Protein AF-A0A7S2PQB3-F1 (afdb_monomer_lite)

Radius of gyration: 13.01 Å; chains: 1; bounding box: 32×28×37 Å

InterPro domains:
  IPR027417 P-loop containing nucleoside triphosphate hydrolase [G3DSA:3.40.50.300] (1-107)

pLDDT: mean 89.33, std 7.59, range [64.75, 96.69]

Sequence (107 aa):
VTQSNVAALNIQEKMDVFRIQSVRVGMQLRPEELLSQRYFKESLEPQEIRTLERLALEDDESARSMLPPLLTKAAKRCPVVVMTCISSGNMALLGGQLNFSRVLLDE

Foldseek 3Di:
DEADPVVLVVVQVVCVVVPAFEAEFDLPDQLVNCVVRPLLVVLDDPVVNVVSVVCNVPVDPVCSLVQQVSQLSSHVRHLYYGYHPVRVPDCSNNVVPDDHPDDDYDD

Secondary structure (DSSP, 8-state):
-BSSHHHHHHHHHHHHHTT--EEE--TT--HHHHTT-HHHHHHS-HHHHHHHHHHHHH--GGGGGGHHHHHHHHHHH-SEEE-BHHHHT-TTTTTT----S----B-

Structure (mmCIF, N/CA/C/O backbone):
data_AF-A0A7S2PQB3-F1
#
_entry.id   AF-A0A7S2PQB3-F1
#
loop_
_atom_site.group_PDB
_atom_site.id
_atom_site.type_symbol
_atom_site.label_atom_id
_atom_site.label_alt_id
_atom_site.label_comp_id
_atom_site.label_asym_id
_atom_site.label_entity_id
_atom_site.label_seq_id
_atom_site.pdbx_PDB_ins_code
_atom_site.Cartn_x
_atom_site.Cartn_y
_atom_site.Cartn_z
_atom_site.occupancy
_atom_site.B_iso_or_equiv
_atom_site.auth_seq_id
_atom_site.auth_comp_id
_atom_site.auth_asym_id
_atom_site.auth_atom_id
_atom_site.pdbx_PDB_model_num
ATOM 1 N N . VAL A 1 1 ? -2.187 -1.873 -10.930 1.00 91.81 1 VAL A N 1
ATOM 2 C CA . VAL A 1 1 ? -0.754 -2.169 -11.121 1.00 91.81 1 VAL A CA 1
ATOM 3 C C . VAL A 1 1 ? -0.234 -1.325 -12.274 1.00 91.81 1 VAL A C 1
ATOM 5 O O . VAL A 1 1 ? -1.025 -1.053 -13.170 1.00 91.81 1 VAL A O 1
ATOM 8 N N . THR A 1 2 ? 1.022 -0.876 -12.216 1.00 94.06 2 THR A N 1
ATOM 9 C CA . THR A 1 2 ? 1.633 0.031 -13.217 1.00 94.06 2 THR A CA 1
ATOM 10 C C . THR A 1 2 ? 3.067 -0.370 -13.579 1.00 94.06 2 THR A C 1
ATOM 12 O O . THR A 1 2 ? 3.712 -1.078 -12.807 1.00 94.06 2 THR A O 1
ATOM 15 N N . GLN A 1 3 ? 3.645 0.098 -14.684 1.00 92.38 3 GLN A N 1
ATOM 16 C CA . GLN A 1 3 ? 5.044 -0.214 -15.026 1.00 92.38 3 GLN A CA 1
ATOM 17 C C . GLN A 1 3 ? 6.063 0.449 -14.095 1.00 92.38 3 GLN A C 1
ATOM 19 O O . GLN A 1 3 ? 7.089 -0.156 -13.787 1.00 92.38 3 GLN A O 1
ATOM 24 N N . SER A 1 4 ? 5.800 1.672 -13.621 1.00 92.31 4 SER A N 1
ATOM 25 C CA . SER A 1 4 ? 6.784 2.462 -12.866 1.00 92.31 4 SER A CA 1
ATOM 26 C C . SER A 1 4 ? 6.328 2.840 -11.456 1.00 92.31 4 SER A C 1
ATOM 28 O O . SER A 1 4 ? 5.136 3.013 -11.183 1.00 92.31 4 SER A O 1
ATOM 30 N N . ASN A 1 5 ? 7.302 3.029 -10.558 1.00 90.44 5 ASN A N 1
ATOM 31 C CA . ASN A 1 5 ? 7.060 3.538 -9.203 1.00 90.44 5 ASN A CA 1
ATOM 32 C C . ASN A 1 5 ? 6.481 4.962 -9.213 1.00 90.44 5 ASN A C 1
ATOM 34 O O . ASN A 1 5 ?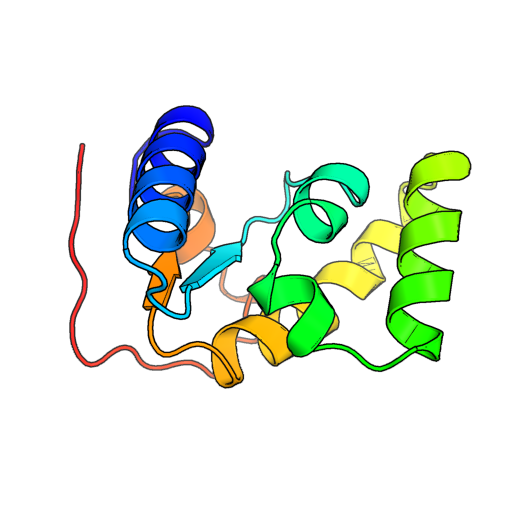 5.708 5.299 -8.320 1.00 90.44 5 ASN A O 1
ATOM 38 N N . VAL A 1 6 ? 6.826 5.768 -10.225 1.00 92.75 6 VAL A N 1
ATOM 39 C CA . VAL A 1 6 ? 6.293 7.127 -10.415 1.00 92.75 6 VAL A CA 1
ATOM 40 C C . VAL A 1 6 ? 4.806 7.073 -10.756 1.00 92.75 6 VAL A C 1
ATOM 42 O O . VAL A 1 6 ? 4.011 7.764 -10.129 1.00 92.75 6 VAL A O 1
ATOM 45 N N . ALA A 1 7 ? 4.398 6.198 -11.680 1.00 93.62 7 ALA A N 1
ATOM 46 C CA . ALA A 1 7 ? 2.983 5.999 -11.990 1.00 93.62 7 ALA A CA 1
ATOM 47 C C . ALA A 1 7 ? 2.204 5.486 -10.766 1.00 93.62 7 ALA A C 1
ATOM 49 O O . ALA A 1 7 ? 1.136 6.007 -10.446 1.00 93.62 7 ALA A O 1
ATOM 50 N N . ALA A 1 8 ? 2.772 4.532 -10.019 1.00 94.62 8 ALA A N 1
ATOM 51 C CA . ALA A 1 8 ? 2.170 4.040 -8.781 1.00 94.62 8 ALA A CA 1
ATOM 52 C C . ALA A 1 8 ? 2.011 5.152 -7.725 1.00 94.62 8 ALA A C 1
ATOM 54 O O . ALA A 1 8 ? 0.997 5.194 -7.029 1.00 94.62 8 ALA A O 1
ATOM 55 N N . LEU A 1 9 ? 2.987 6.059 -7.608 1.00 94.56 9 LEU A N 1
ATOM 56 C CA . LEU A 1 9 ? 2.900 7.224 -6.725 1.00 94.56 9 LEU A CA 1
ATOM 57 C C . LEU A 1 9 ? 1.792 8.185 -7.176 1.00 94.56 9 LEU A C 1
ATOM 59 O O . LEU A 1 9 ? 0.937 8.526 -6.367 1.00 94.56 9 LEU A O 1
ATOM 63 N N . ASN A 1 10 ? 1.736 8.532 -8.463 1.00 94.94 10 ASN A N 1
ATOM 64 C CA . ASN A 1 10 ? 0.711 9.429 -9.010 1.00 94.94 10 ASN A CA 1
ATOM 65 C C . ASN A 1 10 ? -0.714 8.897 -8.792 1.00 94.94 10 ASN A C 1
ATOM 67 O O . ASN A 1 10 ? -1.633 9.660 -8.491 1.00 94.94 10 ASN A O 1
ATOM 71 N N . ILE A 1 11 ? -0.921 7.585 -8.955 1.00 95.06 11 ILE A N 1
ATOM 72 C CA . ILE A 1 11 ? -2.210 6.952 -8.650 1.00 95.06 11 ILE A CA 1
ATOM 73 C C . ILE A 1 11 ? -2.509 7.084 -7.161 1.00 95.06 11 ILE A C 1
ATOM 75 O O . ILE A 1 11 ? -3.620 7.471 -6.807 1.00 95.06 11 ILE A O 1
ATOM 79 N N . GLN A 1 12 ? -1.533 6.796 -6.298 1.00 94.88 12 GLN A N 1
ATOM 80 C CA . GLN A 1 12 ? -1.729 6.893 -4.859 1.00 94.88 12 GLN A CA 1
ATOM 81 C C . GLN A 1 12 ? -2.100 8.312 -4.414 1.00 94.88 12 GLN A C 1
ATOM 83 O O . GLN A 1 12 ? -3.072 8.487 -3.685 1.00 94.88 12 GLN A O 1
ATOM 88 N N . GLU A 1 13 ? -1.392 9.331 -4.893 1.00 94.31 13 GLU A N 1
ATOM 89 C CA . GLU A 1 13 ? -1.692 10.728 -4.562 1.00 94.31 13 GLU A CA 1
ATOM 90 C C . GLU A 1 13 ? -3.109 11.124 -4.995 1.00 94.31 13 GLU A C 1
ATOM 92 O O . GLU A 1 13 ? -3.833 11.791 -4.255 1.00 94.31 13 GLU A O 1
ATOM 97 N N . LYS A 1 14 ? -3.558 10.662 -6.170 1.00 95.12 14 LYS A N 1
ATOM 98 C CA . LYS A 1 14 ? -4.944 10.872 -6.609 1.00 95.12 14 LYS A CA 1
ATOM 99 C C . LYS A 1 14 ? -5.944 10.172 -5.687 1.00 95.12 14 LYS A C 1
ATOM 101 O O . LYS A 1 14 ? -6.959 10.774 -5.348 1.00 95.12 14 LYS A O 1
ATOM 106 N N . MET A 1 15 ? -5.675 8.936 -5.265 1.00 95.06 15 MET A N 1
ATOM 107 C CA . MET A 1 15 ? -6.537 8.227 -4.309 1.00 95.06 15 MET A CA 1
ATOM 108 C C . MET A 1 15 ? -6.635 8.983 -2.977 1.00 95.06 15 MET A C 1
ATOM 110 O O . MET A 1 15 ? -7.739 9.135 -2.448 1.00 95.06 15 MET A O 1
ATOM 114 N N . ASP A 1 16 ? -5.521 9.539 -2.492 1.00 92.12 16 ASP A N 1
ATOM 115 C CA . ASP A 1 16 ? -5.479 10.355 -1.274 1.00 92.12 16 ASP A CA 1
ATOM 116 C C . ASP A 1 16 ? -6.331 11.630 -1.395 1.00 92.12 16 ASP A C 1
ATOM 118 O O . ASP A 1 16 ? -7.081 11.954 -0.468 1.00 92.12 16 ASP A O 1
ATOM 122 N N . VAL A 1 17 ? -6.295 12.320 -2.544 1.00 94.56 17 VAL A N 1
ATOM 123 C CA . VAL A 1 17 ? -7.154 13.494 -2.820 1.00 94.56 17 VAL A CA 1
ATOM 124 C C . VAL A 1 17 ? -8.637 13.141 -2.680 1.00 94.56 17 VAL A C 1
ATOM 126 O O . VAL A 1 17 ? -9.404 13.896 -2.079 1.00 94.56 17 VAL A O 1
ATOM 129 N N . PHE A 1 18 ? -9.038 11.969 -3.174 1.00 95.25 18 PHE A N 1
ATOM 130 C CA . PHE A 1 18 ? -10.412 11.472 -3.063 1.00 95.25 18 PHE A CA 1
ATOM 131 C C . PHE A 1 18 ? -10.702 10.737 -1.746 1.00 95.25 18 PHE A C 1
ATOM 133 O O . PHE A 1 18 ? -11.810 10.232 -1.567 1.00 95.25 18 PHE A O 1
ATOM 140 N N . ARG A 1 19 ? -9.745 10.702 -0.805 1.00 93.88 19 ARG A N 1
ATOM 141 C CA . ARG A 1 19 ? -9.843 9.995 0.485 1.00 93.88 19 ARG A CA 1
ATOM 142 C C . ARG A 1 19 ? -10.211 8.516 0.333 1.00 93.88 19 ARG A C 1
ATOM 144 O O . ARG A 1 19 ? -10.925 7.953 1.165 1.00 93.88 19 ARG A O 1
ATOM 151 N N . ILE A 1 20 ? -9.745 7.895 -0.745 1.00 95.56 20 ILE A N 1
ATOM 152 C CA . ILE A 1 20 ? -9.887 6.460 -0.962 1.00 95.56 20 ILE A CA 1
ATOM 153 C C . ILE A 1 20 ? -8.818 5.771 -0.119 1.00 95.56 20 ILE A C 1
ATOM 155 O O . ILE A 1 20 ? -7.645 6.110 -0.207 1.00 95.56 20 ILE A O 1
ATOM 159 N N . GLN A 1 21 ? -9.224 4.801 0.702 1.00 95.94 21 GLN A N 1
ATOM 160 C CA . GLN A 1 21 ? -8.292 4.019 1.509 1.00 95.94 21 GLN A CA 1
ATOM 161 C C . GLN A 1 21 ? -7.414 3.152 0.601 1.00 95.94 21 GLN A C 1
ATOM 163 O O . GLN A 1 21 ? -7.839 2.106 0.103 1.00 95.94 21 GLN A O 1
ATOM 168 N N . SER A 1 22 ? -6.186 3.595 0.373 1.00 96.62 22 SER A N 1
ATOM 169 C CA . SER A 1 22 ? -5.240 2.917 -0.501 1.00 96.62 22 SER A CA 1
ATOM 170 C C . SER A 1 22 ? -3.840 2.887 0.085 1.00 96.62 22 SER A C 1
ATOM 172 O O . SER A 1 22 ? -3.449 3.747 0.872 1.00 96.62 22 SER A O 1
ATOM 174 N N . VAL A 1 23 ? -3.076 1.874 -0.317 1.00 96.69 23 VAL A N 1
ATOM 175 C CA . VAL A 1 23 ? -1.662 1.752 0.037 1.00 96.69 23 VAL A CA 1
ATOM 176 C C . VAL A 1 23 ? -0.832 1.413 -1.189 1.00 96.69 23 VAL A C 1
ATOM 178 O O . VAL A 1 23 ? -1.177 0.521 -1.966 1.00 96.69 23 VAL A O 1
ATOM 181 N N . ARG A 1 24 ? 0.287 2.116 -1.347 1.00 95.94 24 ARG A N 1
ATOM 182 C CA . ARG A 1 24 ? 1.325 1.818 -2.323 1.00 95.94 24 ARG A CA 1
ATOM 183 C C . ARG A 1 24 ? 2.357 0.878 -1.709 1.00 95.94 24 ARG A C 1
ATOM 185 O O . ARG A 1 24 ? 2.967 1.203 -0.691 1.00 95.94 24 ARG A O 1
ATOM 192 N N . VAL A 1 25 ? 2.573 -0.268 -2.349 1.00 94.19 25 VAL A N 1
ATOM 193 C CA . VAL A 1 25 ? 3.510 -1.304 -1.889 1.00 94.19 25 VAL A CA 1
ATOM 194 C C . VAL A 1 25 ? 4.562 -1.626 -2.949 1.00 94.19 25 VAL A C 1
ATOM 196 O O . VAL A 1 25 ? 4.301 -1.563 -4.151 1.00 94.19 25 V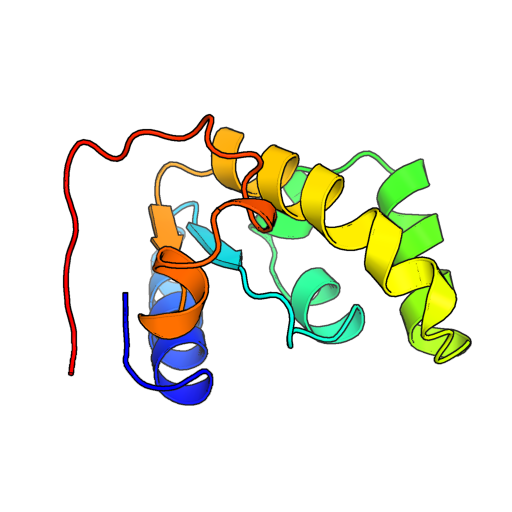AL A O 1
ATOM 199 N N . GLY A 1 26 ? 5.756 -2.000 -2.492 1.00 91.44 26 GLY A N 1
ATOM 200 C CA . GLY A 1 26 ? 6.868 -2.430 -3.336 1.00 91.44 26 GLY A CA 1
ATOM 201 C C . GLY A 1 26 ? 8.139 -2.636 -2.513 1.00 91.44 26 GLY A C 1
ATOM 202 O O . GLY A 1 26 ? 8.358 -1.933 -1.531 1.00 91.44 26 GLY A O 1
ATOM 203 N N . MET A 1 27 ? 8.992 -3.585 -2.914 1.00 84.00 27 MET A N 1
ATOM 204 C CA . MET A 1 27 ? 10.250 -3.879 -2.197 1.00 84.00 27 MET A CA 1
ATOM 205 C C . MET A 1 27 ? 11.287 -2.755 -2.299 1.00 84.00 27 MET A C 1
ATOM 207 O O . MET A 1 27 ? 12.207 -2.694 -1.494 1.00 84.00 27 MET A O 1
ATOM 211 N N . GLN A 1 28 ? 11.161 -1.898 -3.312 1.00 85.25 28 GLN A N 1
ATOM 212 C CA . GLN A 1 28 ? 12.076 -0.782 -3.559 1.00 85.25 28 GLN A CA 1
ATOM 213 C C . GLN A 1 28 ? 11.648 0.505 -2.843 1.00 85.25 28 GLN A C 1
ATOM 215 O O . GLN A 1 28 ? 12.312 1.525 -2.991 1.00 85.25 28 GLN A O 1
ATOM 220 N N . LEU A 1 29 ? 10.526 0.486 -2.114 1.00 88.88 29 LEU A N 1
ATOM 221 C CA . LEU A 1 29 ? 10.053 1.664 -1.397 1.00 88.88 29 LEU A CA 1
ATOM 222 C C . LEU A 1 29 ? 10.911 1.900 -0.162 1.00 88.88 29 LEU A C 1
ATOM 224 O O . LEU A 1 29 ? 11.098 0.995 0.654 1.00 88.88 29 LEU A O 1
ATOM 228 N N . ARG A 1 30 ? 11.392 3.134 -0.011 1.00 87.69 30 ARG A N 1
ATOM 229 C CA . ARG A 1 30 ? 12.110 3.542 1.196 1.00 87.69 30 ARG A CA 1
ATOM 230 C C . ARG A 1 30 ? 11.157 3.668 2.387 1.00 87.69 30 ARG A C 1
ATOM 232 O O . ARG A 1 30 ? 9.983 3.995 2.185 1.00 87.69 30 ARG A O 1
ATOM 239 N N . PRO A 1 31 ? 11.632 3.463 3.626 1.00 89.19 31 PRO A N 1
ATOM 240 C CA . PRO A 1 31 ? 10.817 3.657 4.821 1.00 89.19 31 PRO A CA 1
ATOM 241 C C . PRO A 1 31 ? 10.131 5.031 4.871 1.00 89.19 31 PRO A C 1
ATOM 243 O O . PRO A 1 31 ? 8.936 5.087 5.160 1.00 89.19 31 PRO A O 1
ATOM 246 N N . GLU A 1 32 ? 10.813 6.121 4.494 1.00 89.81 32 GLU A N 1
ATOM 247 C CA . GLU A 1 32 ? 10.204 7.465 4.429 1.00 89.81 32 GLU A CA 1
ATOM 248 C C . GLU A 1 32 ? 9.001 7.528 3.475 1.00 89.81 32 GLU A C 1
ATOM 250 O O . GLU A 1 32 ? 8.017 8.210 3.753 1.00 89.81 32 GLU A O 1
ATOM 255 N N . GLU A 1 33 ? 9.057 6.808 2.351 1.00 91.25 33 GLU A N 1
ATOM 256 C CA . GLU A 1 33 ? 7.975 6.756 1.361 1.00 91.25 33 GLU A CA 1
ATOM 257 C C . GLU A 1 33 ? 6.780 5.919 1.825 1.00 91.25 33 GLU A C 1
ATOM 259 O O . GLU A 1 33 ? 5.662 6.086 1.335 1.00 91.25 33 GLU A O 1
ATOM 264 N N . LEU A 1 34 ? 6.998 4.980 2.742 1.00 92.31 34 LEU A N 1
ATOM 265 C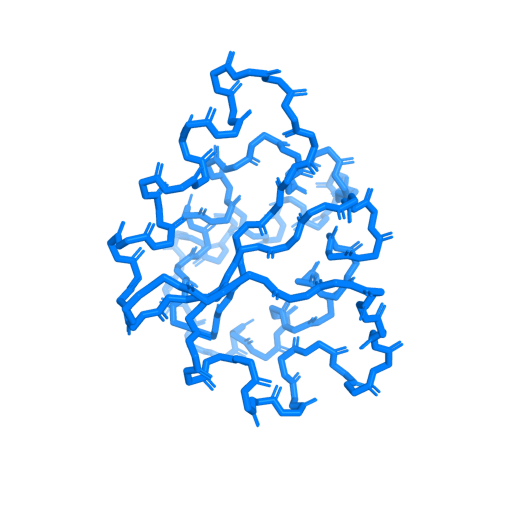 CA . LEU A 1 34 ? 5.921 4.255 3.409 1.00 92.31 34 LEU A CA 1
ATOM 266 C C . LEU A 1 34 ? 5.303 5.139 4.496 1.00 92.31 34 LEU A C 1
ATOM 268 O O . LEU A 1 34 ? 4.084 5.278 4.580 1.00 92.31 34 LEU A O 1
ATOM 272 N N . LEU A 1 35 ? 6.152 5.826 5.260 1.00 92.19 35 LEU A N 1
ATOM 273 C CA . LEU A 1 35 ? 5.775 6.808 6.272 1.00 92.19 35 LEU A CA 1
ATOM 274 C C . LEU A 1 35 ? 5.258 8.133 5.690 1.00 92.19 35 LEU A C 1
ATOM 276 O O . LEU A 1 35 ? 4.898 9.019 6.454 1.00 92.19 35 LEU A O 1
ATOM 280 N N . SER A 1 36 ? 5.182 8.337 4.382 1.00 92.94 36 SER A N 1
ATOM 281 C CA . SER A 1 36 ? 4.453 9.485 3.826 1.00 92.94 36 SER A CA 1
ATOM 282 C C . SER A 1 36 ? 2.979 9.155 3.582 1.00 92.94 36 SER A C 1
ATOM 284 O O . SER A 1 36 ? 2.134 10.049 3.582 1.00 92.94 36 SER A O 1
ATOM 286 N N . GLN A 1 37 ? 2.646 7.869 3.452 1.00 94.69 37 GLN A N 1
ATOM 287 C CA . GLN A 1 37 ? 1.304 7.410 3.119 1.00 94.69 37 GLN A CA 1
ATOM 288 C C . GLN A 1 37 ? 0.410 7.398 4.357 1.00 94.69 37 GLN A C 1
ATOM 290 O O . GLN A 1 37 ? 0.686 6.722 5.353 1.00 94.69 37 GLN A O 1
ATOM 295 N N . ARG A 1 38 ? -0.707 8.124 4.283 1.00 93.50 38 ARG A N 1
ATOM 296 C CA . ARG A 1 38 ? -1.659 8.256 5.390 1.00 93.50 38 ARG A CA 1
ATOM 297 C C . ARG A 1 38 ? -2.174 6.900 5.875 1.00 93.50 38 ARG A C 1
ATOM 299 O O . ARG A 1 38 ? -2.014 6.563 7.046 1.00 93.50 38 ARG A O 1
ATOM 306 N N . TYR A 1 39 ? -2.765 6.118 4.974 1.00 95.25 39 TYR A N 1
ATOM 307 C CA . TYR A 1 39 ? -3.410 4.852 5.330 1.00 95.25 39 TYR A CA 1
ATOM 308 C C . TYR A 1 39 ? -2.412 3.754 5.693 1.00 95.25 39 TYR A C 1
ATOM 310 O O . TYR A 1 39 ? -2.738 2.866 6.478 1.00 95.25 39 TYR A O 1
ATOM 318 N N . PHE A 1 40 ? -1.171 3.849 5.206 1.00 95.44 40 PHE A N 1
ATOM 319 C CA . PHE A 1 40 ? -0.097 2.990 5.682 1.00 95.44 40 PHE A CA 1
ATOM 320 C C . PHE A 1 40 ? 0.149 3.216 7.179 1.00 95.44 40 PHE A C 1
ATOM 322 O O . PHE A 1 40 ? 0.081 2.258 7.944 1.00 95.44 40 PHE A O 1
ATOM 329 N N . LYS A 1 41 ? 0.319 4.465 7.639 1.00 94.19 41 LYS A N 1
ATOM 330 C CA . LYS A 1 41 ? 0.473 4.750 9.081 1.00 94.19 41 LYS A CA 1
ATOM 331 C C . LYS A 1 41 ? -0.726 4.300 9.899 1.00 94.19 41 LYS A C 1
ATOM 333 O O . LYS A 1 41 ? -0.547 3.678 10.937 1.00 94.19 41 LYS A O 1
ATOM 338 N N . GLU A 1 42 ? -1.937 4.598 9.429 1.00 94.56 42 GLU A N 1
ATOM 339 C CA . GLU A 1 42 ? -3.178 4.212 10.117 1.00 94.56 42 GLU A CA 1
ATOM 340 C C . GLU A 1 42 ? -3.321 2.679 10.235 1.00 94.56 42 GLU A C 1
ATOM 342 O O . GLU A 1 42 ? -4.005 2.172 11.126 1.00 94.56 42 GLU A O 1
ATOM 347 N N . SER A 1 43 ? -2.654 1.919 9.360 1.00 93.62 43 SER A N 1
ATOM 348 C CA . SER A 1 43 ? -2.653 0.457 9.397 1.00 93.62 43 SER A CA 1
ATOM 349 C C . SER A 1 43 ? -1.682 -0.153 10.418 1.00 93.62 43 SER A C 1
ATOM 351 O O . SER A 1 43 ? -1.825 -1.337 10.742 1.00 93.62 43 SER A O 1
ATOM 353 N N . LEU A 1 44 ? -0.737 0.637 10.937 1.00 93.56 44 LEU A N 1
ATOM 354 C CA . LEU A 1 44 ? 0.342 0.188 11.812 1.00 93.56 44 LEU A CA 1
ATOM 355 C C . LEU A 1 44 ? 0.131 0.592 13.274 1.00 93.56 44 LEU A C 1
ATOM 357 O O . LEU A 1 44 ? -0.600 1.519 13.613 1.00 93.56 44 LEU A O 1
ATOM 361 N N . GLU A 1 45 ? 0.804 -0.131 14.157 1.00 94.31 45 GLU A N 1
ATOM 362 C CA . GLU A 1 45 ? 0.887 0.170 15.578 1.00 94.31 45 GLU A CA 1
ATOM 363 C C . GLU A 1 45 ? 1.987 1.203 15.858 1.00 94.31 45 GLU A C 1
ATOM 365 O O . GLU A 1 45 ? 2.988 1.259 15.138 1.00 94.31 45 GLU A O 1
ATOM 370 N N . PRO A 1 46 ? 1.878 1.986 16.949 1.00 92.94 46 PRO A N 1
ATOM 371 C CA . PRO A 1 46 ? 2.877 3.001 17.288 1.00 92.94 46 PRO A CA 1
ATOM 372 C C . PRO A 1 46 ? 4.311 2.462 17.385 1.00 92.94 46 PRO A C 1
ATOM 374 O O . PRO A 1 46 ? 5.257 3.162 17.039 1.00 92.94 46 PRO A O 1
ATOM 377 N N . GLN A 1 47 ? 4.484 1.219 17.844 1.00 91.19 47 GLN A N 1
ATOM 378 C CA . GLN A 1 47 ? 5.782 0.542 17.879 1.00 91.19 47 GLN A CA 1
ATOM 379 C C . GLN A 1 47 ? 6.350 0.313 16.473 1.00 91.19 47 GLN A C 1
ATOM 381 O O . GLN A 1 47 ? 7.527 0.574 16.244 1.00 91.19 47 GLN A O 1
ATOM 386 N N . GLU A 1 48 ? 5.527 -0.168 15.542 1.00 91.94 48 GLU A N 1
ATOM 387 C CA . GLU A 1 48 ? 5.939 -0.468 14.165 1.00 91.94 48 GLU A CA 1
ATOM 388 C C . GLU A 1 48 ? 6.333 0.815 13.424 1.00 91.94 48 GLU A C 1
ATOM 390 O O . GLU A 1 48 ? 7.325 0.830 12.697 1.00 91.94 48 GLU A O 1
ATOM 395 N N . ILE A 1 49 ? 5.604 1.909 13.674 1.00 91.69 49 ILE A N 1
ATOM 396 C CA . ILE A 1 49 ? 5.929 3.240 13.150 1.00 91.69 49 ILE A CA 1
ATOM 397 C C . ILE A 1 49 ? 7.299 3.695 13.661 1.00 91.69 49 ILE A C 1
ATOM 399 O O . ILE A 1 49 ? 8.150 4.047 12.852 1.00 91.69 49 ILE A O 1
ATOM 403 N N . ARG A 1 50 ? 7.556 3.616 14.975 1.00 90.19 50 ARG A N 1
ATOM 404 C CA . ARG A 1 50 ? 8.866 3.987 15.547 1.00 90.19 50 ARG A CA 1
ATOM 405 C C . ARG A 1 50 ? 10.009 3.144 14.992 1.00 90.19 50 ARG A C 1
ATOM 407 O O . ARG A 1 50 ? 11.115 3.651 14.827 1.00 90.19 50 ARG A O 1
ATOM 41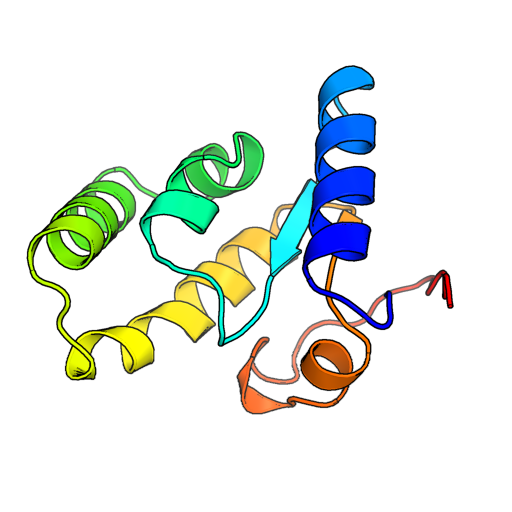4 N N . THR A 1 51 ? 9.764 1.858 14.736 1.00 88.06 51 THR A N 1
ATOM 415 C CA . THR A 1 51 ? 10.753 1.002 14.076 1.00 88.06 51 THR A CA 1
ATOM 416 C C . THR A 1 51 ? 11.052 1.541 12.682 1.00 88.06 51 THR A C 1
ATOM 418 O O . THR A 1 51 ? 12.211 1.793 12.389 1.00 88.06 51 THR A O 1
ATOM 421 N N . LEU A 1 52 ? 10.035 1.802 11.855 1.00 88.31 52 LEU A N 1
ATOM 422 C CA . LEU A 1 52 ? 10.227 2.359 10.510 1.00 88.31 52 LEU A CA 1
ATOM 423 C C . LEU A 1 52 ? 10.901 3.735 10.506 1.00 88.31 52 LEU A C 1
ATOM 425 O O . LEU A 1 52 ? 11.737 3.988 9.646 1.00 88.31 52 LEU A O 1
ATOM 429 N N . GLU A 1 53 ? 10.567 4.607 11.457 1.00 89.94 53 GLU A N 1
ATOM 430 C CA . GLU A 1 53 ? 11.207 5.920 11.607 1.00 89.94 53 GLU A CA 1
ATOM 431 C C . GLU A 1 53 ? 12.701 5.780 11.903 1.00 89.94 53 GLU A C 1
ATOM 433 O O . GLU A 1 53 ? 13.505 6.549 11.389 1.00 89.94 53 GLU A O 1
ATOM 438 N N . ARG A 1 54 ? 13.092 4.770 12.685 1.00 87.12 54 ARG A N 1
ATOM 439 C CA . ARG A 1 54 ? 14.504 4.460 12.915 1.00 87.12 54 ARG A CA 1
ATOM 440 C C . ARG A 1 54 ? 15.183 3.943 11.649 1.00 87.12 54 ARG A C 1
ATOM 442 O O . ARG A 1 54 ? 16.273 4.395 11.323 1.00 87.12 54 ARG A O 1
ATOM 449 N N . LEU A 1 55 ? 14.515 3.061 10.905 1.00 84.56 55 LEU A N 1
ATOM 450 C CA . LEU A 1 55 ? 15.052 2.531 9.646 1.00 84.56 55 LEU A CA 1
ATOM 451 C C . LEU A 1 55 ? 15.266 3.616 8.593 1.00 84.56 55 LEU A C 1
ATOM 453 O O . LEU A 1 55 ? 16.244 3.560 7.857 1.00 84.56 55 LEU A O 1
ATOM 457 N N . ALA A 1 56 ? 14.377 4.608 8.550 1.00 85.50 56 ALA A N 1
ATOM 458 C CA . ALA A 1 56 ? 14.520 5.777 7.690 1.00 85.50 56 ALA A CA 1
ATOM 459 C C . ALA A 1 56 ? 15.784 6.602 7.993 1.00 85.50 56 ALA A C 1
ATOM 461 O O . ALA A 1 56 ? 16.296 7.300 7.122 1.00 85.50 56 ALA A O 1
ATOM 462 N N . LEU A 1 57 ? 16.269 6.558 9.238 1.00 84.69 57 LEU A N 1
ATOM 463 C CA . LEU A 1 57 ? 17.431 7.322 9.693 1.00 84.69 57 LEU A CA 1
ATOM 464 C C . LEU A 1 57 ? 18.742 6.539 9.566 1.00 84.69 57 LEU A C 1
ATOM 466 O O . LEU A 1 57 ? 19.785 7.145 9.336 1.00 84.69 57 LEU A O 1
ATOM 470 N N . GLU A 1 58 ? 18.698 5.221 9.758 1.00 80.75 58 GLU A N 1
ATOM 471 C CA . GLU A 1 58 ? 19.894 4.373 9.871 1.00 80.75 58 GLU A CA 1
ATOM 472 C C . GLU A 1 58 ? 20.364 3.775 8.529 1.00 80.75 58 GLU A C 1
ATOM 474 O O . GLU A 1 58 ? 21.460 3.225 8.483 1.00 80.75 58 GLU A O 1
ATOM 479 N N . ASP A 1 59 ? 19.572 3.895 7.450 1.00 68.06 59 ASP A N 1
ATOM 480 C CA . ASP A 1 59 ? 19.819 3.303 6.113 1.00 68.06 59 ASP A CA 1
ATOM 481 C C . ASP A 1 59 ? 20.305 1.838 6.175 1.00 68.06 59 ASP A C 1
ATOM 483 O O . ASP A 1 59 ? 21.183 1.387 5.437 1.00 68.06 59 ASP A O 1
ATOM 487 N N . ASP A 1 60 ? 19.741 1.079 7.118 1.00 68.88 60 ASP A N 1
ATOM 488 C CA . ASP A 1 60 ? 20.134 -0.300 7.380 1.00 68.88 60 ASP A CA 1
ATOM 489 C C . ASP A 1 60 ? 19.427 -1.260 6.407 1.00 68.88 60 ASP A C 1
ATOM 491 O O . ASP A 1 60 ? 18.245 -1.594 6.545 1.00 68.88 60 ASP A O 1
ATOM 495 N N . GLU A 1 61 ? 20.179 -1.741 5.414 1.00 66.19 61 GLU A N 1
ATOM 496 C CA . GLU A 1 61 ? 19.747 -2.757 4.446 1.00 66.19 61 GLU A CA 1
ATOM 497 C C . GLU A 1 61 ? 19.211 -4.037 5.122 1.00 66.19 61 GLU A C 1
ATOM 499 O O . GLU A 1 61 ? 18.294 -4.672 4.590 1.00 66.19 61 GLU A O 1
ATOM 504 N N . SER A 1 62 ? 19.717 -4.411 6.307 1.00 64.75 62 SER A N 1
ATOM 505 C CA . SER A 1 62 ? 19.309 -5.640 7.007 1.00 64.75 62 SER A CA 1
ATOM 506 C C . SER A 1 62 ? 17.848 -5.595 7.470 1.00 64.75 62 SER A C 1
ATOM 508 O O . SER A 1 62 ? 17.140 -6.613 7.497 1.00 64.75 62 SER A O 1
ATOM 510 N N . ALA A 1 63 ? 17.349 -4.390 7.728 1.00 65.31 63 ALA A N 1
ATOM 511 C CA . ALA A 1 63 ? 15.999 -4.155 8.192 1.00 65.31 63 ALA A CA 1
ATOM 512 C C . ALA A 1 63 ? 14.943 -4.182 7.080 1.00 65.31 63 ALA A C 1
ATOM 514 O O . ALA A 1 63 ? 13.746 -4.265 7.369 1.00 65.31 63 ALA A O 1
ATOM 515 N N . ARG A 1 64 ? 15.352 -4.208 5.801 1.00 69.75 64 ARG A N 1
ATOM 516 C CA . ARG A 1 64 ? 14.425 -4.405 4.670 1.00 69.75 64 ARG A CA 1
ATOM 517 C C . ARG A 1 64 ? 13.683 -5.737 4.746 1.00 69.75 64 ARG A C 1
ATOM 519 O O . ARG A 1 64 ? 12.568 -5.846 4.240 1.00 69.75 64 ARG A O 1
ATOM 526 N N . SER A 1 65 ? 14.257 -6.723 5.435 1.00 76.00 65 SER A N 1
ATOM 527 C CA . SER A 1 65 ? 13.609 -8.004 5.737 1.00 76.00 65 SER A CA 1
ATOM 528 C C . SER A 1 65 ? 12.334 -7.863 6.584 1.00 76.00 65 SER A C 1
ATOM 530 O O . SER A 1 65 ? 11.462 -8.728 6.520 1.00 76.00 65 SER A O 1
ATOM 532 N N . MET A 1 66 ? 12.178 -6.760 7.328 1.00 79.62 66 MET A N 1
ATOM 533 C CA . MET A 1 66 ? 10.999 -6.484 8.156 1.00 79.62 66 MET A CA 1
ATOM 534 C C . MET A 1 66 ? 9.863 -5.784 7.397 1.00 79.62 66 MET A C 1
ATOM 536 O O . MET A 1 66 ? 8.749 -5.694 7.913 1.00 79.62 66 MET A O 1
ATOM 540 N N . LEU A 1 67 ? 10.106 -5.297 6.175 1.00 86.00 67 LEU A N 1
ATOM 541 C CA . LEU A 1 67 ? 9.096 -4.582 5.390 1.00 86.00 67 LEU A CA 1
ATOM 542 C C . LEU A 1 67 ? 7.948 -5.478 4.892 1.00 86.00 67 LEU A C 1
ATOM 544 O O . LEU A 1 67 ? 6.800 -5.047 5.011 1.00 86.00 67 LEU A O 1
ATOM 548 N N . PRO A 1 68 ? 8.168 -6.708 4.379 1.00 89.38 68 PRO A N 1
ATOM 549 C CA . PRO A 1 68 ? 7.080 -7.515 3.821 1.00 89.38 68 PRO A CA 1
ATOM 550 C C . PRO A 1 68 ? 5.922 -7.799 4.798 1.00 89.38 68 PRO A C 1
ATOM 552 O O . PRO A 1 68 ? 4.764 -7.651 4.392 1.00 89.38 68 PRO A O 1
ATOM 555 N N . PRO A 1 69 ? 6.155 -8.122 6.090 1.00 89.94 69 PRO A N 1
ATOM 556 C CA . PRO A 1 69 ? 5.073 -8.234 7.071 1.00 89.94 69 PRO A CA 1
ATOM 557 C C . PRO A 1 69 ? 4.253 -6.945 7.235 1.00 89.94 69 PRO A C 1
ATOM 559 O O . PRO A 1 69 ? 3.022 -7.002 7.263 1.00 89.94 69 PRO A O 1
ATOM 562 N N . LEU A 1 70 ? 4.912 -5.782 7.288 1.00 91.62 70 LEU A N 1
ATOM 563 C CA . LEU A 1 70 ? 4.251 -4.480 7.444 1.00 91.62 70 LEU A CA 1
ATOM 564 C C . LEU A 1 70 ? 3.454 -4.099 6.190 1.00 91.62 70 LEU A C 1
ATOM 566 O O . LEU A 1 70 ? 2.305 -3.670 6.287 1.00 91.62 70 LEU A O 1
ATOM 570 N N . LEU A 1 71 ? 4.022 -4.335 5.005 1.00 92.81 71 LEU A N 1
ATOM 571 C CA . LEU A 1 71 ? 3.346 -4.140 3.721 1.00 92.81 71 LEU A CA 1
ATOM 572 C C . LEU A 1 71 ? 2.122 -5.052 3.595 1.00 92.81 71 LEU A C 1
ATOM 574 O O . LEU A 1 71 ? 1.059 -4.603 3.173 1.00 92.81 71 LEU A O 1
ATOM 578 N N . THR A 1 72 ? 2.235 -6.310 4.029 1.00 92.56 72 THR A N 1
ATOM 579 C CA . THR A 1 72 ? 1.113 -7.258 4.058 1.00 92.56 72 THR A CA 1
ATOM 580 C C . THR A 1 72 ? 0.015 -6.798 5.019 1.00 92.56 72 THR A C 1
ATOM 582 O O . THR A 1 72 ? -1.166 -6.860 4.673 1.00 92.56 72 THR A O 1
ATOM 585 N N . LYS A 1 73 ? 0.379 -6.312 6.216 1.00 92.81 73 LYS A N 1
ATOM 586 C CA . LYS A 1 73 ? -0.570 -5.763 7.201 1.00 92.81 73 LYS A CA 1
ATOM 587 C C . LYS A 1 73 ? -1.337 -4.574 6.619 1.00 92.81 73 LYS A C 1
ATOM 589 O O . LYS A 1 73 ? -2.566 -4.557 6.685 1.00 92.81 73 LYS A O 1
ATOM 594 N N . ALA A 1 74 ? -0.631 -3.635 5.991 1.00 93.56 74 ALA A N 1
ATOM 595 C CA . ALA A 1 74 ? -1.235 -2.466 5.362 1.00 93.56 74 ALA A CA 1
ATOM 596 C C . ALA A 1 74 ? -2.145 -2.840 4.184 1.00 93.56 74 ALA A C 1
ATOM 598 O O . ALA A 1 74 ? -3.288 -2.386 4.111 1.00 93.56 74 ALA A O 1
ATOM 599 N N . ALA A 1 75 ? -1.681 -3.736 3.309 1.00 94.06 75 ALA A N 1
ATOM 600 C CA . ALA A 1 75 ? -2.440 -4.222 2.160 1.00 94.06 75 ALA A CA 1
ATOM 601 C C . ALA A 1 75 ? -3.724 -4.964 2.563 1.00 94.06 75 ALA A C 1
ATOM 603 O O . ALA A 1 75 ? -4.734 -4.837 1.883 1.00 94.06 75 ALA A O 1
ATOM 604 N N . LYS A 1 76 ? -3.726 -5.691 3.690 1.00 93.25 76 LYS A N 1
ATOM 605 C CA . LYS A 1 76 ? -4.935 -6.341 4.234 1.00 93.25 76 LYS A CA 1
ATOM 606 C C . LYS A 1 76 ? -5.956 -5.351 4.803 1.00 93.25 76 LYS A C 1
ATOM 608 O O . LYS A 1 76 ? -7.134 -5.687 4.884 1.00 93.25 76 LYS A O 1
ATOM 613 N N . ARG A 1 77 ? -5.520 -4.166 5.239 1.00 93.56 77 ARG A N 1
ATOM 614 C CA . ARG A 1 77 ? -6.391 -3.140 5.841 1.00 93.56 77 ARG A CA 1
ATOM 615 C C . ARG A 1 77 ? -6.922 -2.123 4.833 1.00 93.56 77 ARG A C 1
ATOM 617 O O . ARG A 1 77 ? -7.884 -1.430 5.148 1.00 93.56 77 ARG A O 1
ATOM 624 N N . CYS A 1 78 ? -6.323 -2.038 3.648 1.00 93.69 78 CYS A N 1
ATOM 625 C CA . CYS A 1 78 ? -6.742 -1.108 2.606 1.00 93.69 78 CYS A CA 1
ATOM 626 C C . CYS A 1 78 ? -7.559 -1.831 1.520 1.00 93.69 78 CYS A C 1
ATOM 628 O O . CYS A 1 78 ? -7.120 -2.867 1.024 1.00 93.69 78 CYS A O 1
ATOM 630 N N . PRO A 1 79 ? -8.712 -1.291 1.088 1.00 93.50 79 PRO A N 1
ATOM 631 C CA . PRO A 1 79 ? -9.488 -1.853 -0.017 1.00 93.50 79 PRO A CA 1
ATOM 632 C C . PRO A 1 79 ? -8.780 -1.742 -1.374 1.00 93.50 79 PRO A C 1
ATOM 634 O O . PRO A 1 79 ? -9.086 -2.512 -2.283 1.00 93.50 79 PRO A O 1
ATOM 637 N N . VAL A 1 80 ? -7.850 -0.794 -1.531 1.00 95.81 80 VAL A N 1
ATOM 638 C CA . VAL A 1 80 ? -7.082 -0.601 -2.765 1.00 95.81 80 VAL A CA 1
ATOM 639 C C . VAL A 1 80 ? -5.593 -0.744 -2.479 1.00 95.81 80 VAL A C 1
ATOM 641 O O . VAL A 1 80 ? -5.049 -0.110 -1.577 1.00 95.81 80 VAL A O 1
ATOM 644 N N . VAL A 1 81 ? -4.912 -1.549 -3.291 1.00 95.88 81 VAL A N 1
ATOM 645 C CA . VAL A 1 81 ? -3.455 -1.680 -3.253 1.00 95.88 81 VAL A CA 1
ATOM 646 C C . VAL A 1 81 ? -2.887 -1.242 -4.595 1.00 95.88 81 VAL A C 1
ATOM 648 O O . VAL A 1 81 ? -3.282 -1.737 -5.652 1.00 95.88 81 VAL A O 1
ATOM 651 N N . VAL A 1 82 ? -1.951 -0.303 -4.545 1.00 96.50 82 VAL A N 1
ATOM 652 C CA . VAL A 1 82 ? -1.249 0.247 -5.702 1.00 96.50 82 VAL A CA 1
ATOM 653 C C . VAL A 1 82 ? 0.173 -0.310 -5.699 1.00 96.50 82 VAL A C 1
ATOM 655 O O . VAL A 1 82 ? 0.857 -0.295 -4.683 1.00 96.50 82 VAL A O 1
ATOM 658 N N . MET A 1 83 ? 0.638 -0.846 -6.820 1.00 95.50 83 MET A N 1
ATOM 659 C CA . MET A 1 83 ? 1.982 -1.423 -6.921 1.00 95.50 83 MET A CA 1
ATOM 660 C C . MET A 1 83 ? 2.426 -1.487 -8.376 1.00 95.50 83 MET A C 1
ATOM 662 O O . MET A 1 83 ? 1.596 -1.374 -9.283 1.00 95.50 83 MET A O 1
ATOM 666 N N . THR A 1 84 ? 3.716 -1.726 -8.600 1.00 95.19 84 THR A N 1
ATOM 667 C CA . THR A 1 84 ? 4.217 -1.977 -9.952 1.00 95.19 84 THR A CA 1
ATOM 668 C C . THR A 1 84 ? 3.892 -3.392 -10.437 1.00 95.19 84 THR A C 1
ATOM 670 O O . THR A 1 84 ? 3.695 -4.301 -9.628 1.00 95.19 84 THR A O 1
ATOM 673 N N . CYS A 1 85 ? 3.883 -3.615 -11.752 1.00 93.00 85 CYS A N 1
ATOM 674 C CA . CYS A 1 85 ? 3.690 -4.934 -12.358 1.00 93.00 85 CYS A CA 1
ATOM 675 C C . CYS A 1 85 ? 4.765 -5.928 -11.882 1.00 93.00 85 CYS A C 1
ATOM 677 O O . CYS A 1 85 ? 4.448 -7.058 -11.514 1.00 93.00 85 CYS A O 1
ATOM 679 N N . ILE A 1 86 ? 6.021 -5.484 -11.759 1.00 91.00 86 ILE A N 1
ATOM 680 C CA . ILE A 1 86 ? 7.107 -6.302 -11.190 1.00 91.00 86 ILE A CA 1
ATOM 681 C C . ILE A 1 86 ? 6.797 -6.680 -9.735 1.00 91.00 86 ILE A C 1
ATOM 683 O O . ILE A 1 86 ? 6.935 -7.839 -9.350 1.00 91.00 86 ILE A O 1
ATOM 687 N N . SER A 1 87 ? 6.324 -5.722 -8.932 1.00 91.44 87 SER A N 1
ATOM 688 C CA . SER A 1 87 ? 5.956 -5.969 -7.533 1.00 91.44 87 SER A CA 1
ATOM 689 C C . SER A 1 87 ? 4.799 -6.963 -7.407 1.00 91.44 87 SER A C 1
ATOM 691 O O . SER A 1 87 ? 4.830 -7.803 -6.512 1.00 91.44 87 SER A O 1
ATOM 693 N N . SER A 1 88 ? 3.821 -6.936 -8.322 1.00 89.38 88 SER A N 1
ATOM 694 C CA . SER A 1 88 ? 2.708 -7.900 -8.308 1.00 89.38 88 SER A CA 1
ATOM 695 C C . SER A 1 88 ? 3.125 -9.343 -8.586 1.00 89.38 88 SER A C 1
ATOM 697 O O . SER A 1 88 ? 2.463 -10.260 -8.111 1.00 89.38 88 SER A O 1
ATOM 699 N N . GLY A 1 89 ? 4.233 -9.558 -9.302 1.00 86.38 89 GLY A N 1
ATOM 700 C CA . GLY A 1 89 ? 4.805 -10.892 -9.510 1.00 86.38 89 GLY A CA 1
ATOM 701 C C . GLY A 1 89 ? 5.655 -11.387 -8.336 1.00 86.38 89 GLY A C 1
ATOM 702 O O . GLY A 1 89 ? 6.068 -12.546 -8.318 1.00 86.38 89 GLY A O 1
ATOM 703 N N . ASN A 1 90 ? 5.938 -10.532 -7.348 1.00 86.50 90 ASN A N 1
ATOM 704 C CA . ASN A 1 90 ? 6.767 -10.893 -6.209 1.00 86.50 90 ASN A CA 1
ATOM 705 C C . ASN A 1 90 ? 5.935 -11.575 -5.113 1.00 86.50 90 ASN A C 1
ATOM 707 O O . ASN A 1 90 ? 5.352 -10.923 -4.246 1.00 86.50 90 ASN A O 1
ATOM 711 N N . MET A 1 91 ? 5.960 -12.908 -5.104 1.00 81.31 91 MET A N 1
ATOM 712 C CA . MET A 1 91 ? 5.249 -13.726 -4.113 1.00 81.31 91 MET A CA 1
ATOM 713 C C . MET A 1 91 ? 5.680 -13.453 -2.662 1.00 81.31 91 MET A C 1
ATOM 715 O O . MET A 1 91 ? 4.881 -13.638 -1.743 1.00 81.31 91 MET A O 1
ATOM 719 N N . ALA A 1 92 ? 6.910 -12.978 -2.443 1.00 83.00 92 ALA A N 1
ATOM 720 C CA . ALA A 1 92 ? 7.421 -12.657 -1.113 1.00 83.00 92 ALA A CA 1
ATOM 721 C C . ALA A 1 92 ? 6.934 -11.294 -0.588 1.00 83.00 92 ALA A C 1
ATOM 723 O O . ALA A 1 92 ? 6.936 -11.084 0.622 1.00 83.00 92 ALA A O 1
ATOM 724 N N . LEU A 1 93 ? 6.483 -10.382 -1.461 1.00 84.38 93 LEU A N 1
ATOM 725 C CA . LEU A 1 93 ? 6.096 -9.015 -1.081 1.00 84.38 93 LEU A CA 1
ATOM 726 C C . LEU A 1 93 ? 4.883 -8.988 -0.143 1.00 84.38 93 LEU A C 1
ATOM 728 O O . LEU A 1 93 ? 4.863 -8.240 0.830 1.00 84.38 93 LEU A O 1
ATOM 732 N N . LEU A 1 94 ? 3.872 -9.798 -0.461 1.00 85.44 94 LEU A N 1
ATOM 733 C CA . LEU A 1 94 ? 2.577 -9.835 0.228 1.00 85.44 94 LEU A CA 1
ATOM 734 C C . LEU A 1 94 ? 2.276 -11.210 0.853 1.00 85.44 94 LEU A C 1
ATOM 736 O O .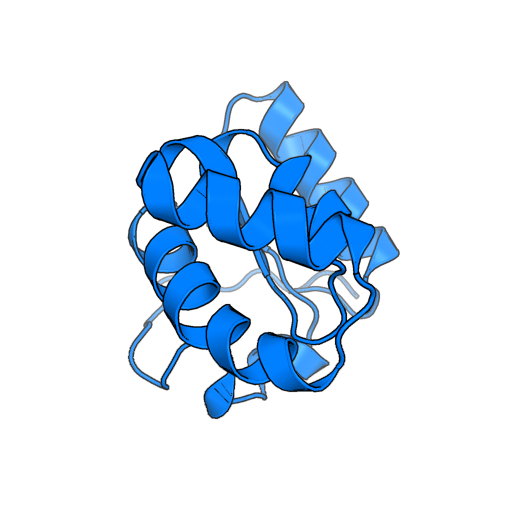 LEU A 1 94 ? 1.121 -11.553 1.126 1.00 85.44 94 LEU A O 1
ATOM 740 N N . GLY A 1 95 ? 3.319 -12.028 1.026 1.00 74.50 95 GLY A N 1
ATOM 741 C CA . GLY A 1 95 ? 3.239 -13.356 1.636 1.00 74.50 95 GLY A CA 1
ATOM 742 C C . GLY A 1 95 ? 2.359 -14.361 0.885 1.00 74.50 95 GLY A C 1
ATOM 743 O O . GLY A 1 95 ? 1.909 -15.324 1.496 1.00 74.50 95 GLY A O 1
ATOM 744 N N . GLY A 1 96 ? 2.056 -14.129 -0.399 1.00 73.69 96 GLY A N 1
ATOM 745 C CA . GLY A 1 96 ? 1.232 -15.014 -1.237 1.00 73.69 96 GLY A CA 1
ATOM 746 C C . GLY A 1 96 ? -0.221 -15.212 -0.778 1.00 73.69 96 GLY A C 1
ATOM 747 O O . GLY A 1 96 ? -0.892 -16.115 -1.266 1.00 73.69 96 GLY A O 1
ATOM 748 N N . GLN A 1 97 ? -0.713 -14.410 0.171 1.00 71.88 97 GLN A N 1
ATOM 749 C CA . GLN A 1 97 ? -1.990 -14.647 0.864 1.00 71.88 97 GLN A CA 1
ATOM 750 C C . GLN A 1 97 ? -3.115 -13.675 0.485 1.00 71.88 97 GLN A C 1
ATOM 752 O O . GLN A 1 97 ? -4.201 -13.738 1.060 1.00 71.88 97 GLN A O 1
ATOM 757 N N . LEU A 1 98 ? -2.862 -12.741 -0.430 1.00 83.56 98 LEU A N 1
ATOM 758 C CA . LEU A 1 98 ? -3.815 -11.699 -0.797 1.00 83.56 98 LEU A CA 1
ATOM 759 C C . LEU A 1 98 ? -4.439 -11.993 -2.161 1.00 83.56 98 LEU A C 1
ATOM 761 O O . LEU A 1 98 ? -3.735 -12.120 -3.158 1.00 83.56 98 LEU A O 1
ATOM 765 N N . ASN A 1 99 ? -5.770 -12.064 -2.188 1.00 87.81 99 ASN A N 1
ATOM 766 C CA . ASN A 1 99 ? -6.560 -12.161 -3.410 1.00 87.81 99 ASN A CA 1
ATOM 767 C C . ASN A 1 99 ? -7.251 -10.824 -3.673 1.00 87.81 99 ASN A C 1
ATOM 769 O O . ASN A 1 99 ? -7.846 -10.240 -2.768 1.00 87.81 99 ASN A O 1
ATOM 773 N N . PHE A 1 100 ? -7.207 -10.368 -4.923 1.00 90.31 100 PHE A N 1
ATOM 774 C CA . PHE A 1 100 ? -7.863 -9.141 -5.361 1.00 90.31 100 PHE A CA 1
ATOM 775 C C . PHE A 1 100 ? -9.005 -9.486 -6.313 1.00 90.31 100 PHE A C 1
ATOM 777 O O . PHE A 1 100 ? -8.789 -10.122 -7.341 1.00 90.31 100 PHE A O 1
ATOM 784 N N . SER A 1 101 ? -10.222 -9.037 -6.001 1.00 93.19 101 SER A N 1
ATOM 785 C CA . SER A 1 101 ? -11.403 -9.299 -6.841 1.00 93.19 101 SER A CA 1
ATOM 786 C C . SER A 1 101 ? -11.331 -8.614 -8.206 1.00 93.19 101 SER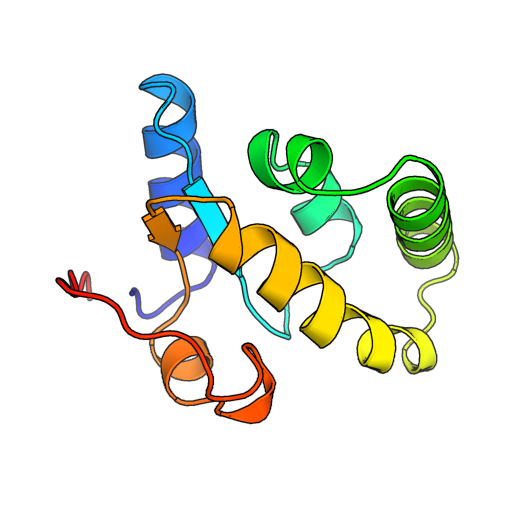 A C 1
ATOM 788 O O . SER A 1 101 ? -12.039 -9.000 -9.133 1.00 93.19 101 SER A O 1
ATOM 790 N N . ARG A 1 102 ? -10.536 -7.544 -8.312 1.00 95.06 102 ARG A N 1
ATOM 791 C CA . ARG A 1 102 ? -10.344 -6.756 -9.529 1.00 95.06 102 ARG A CA 1
ATOM 792 C C . ARG A 1 102 ? -8.902 -6.283 -9.601 1.00 95.06 102 ARG A C 1
ATOM 794 O O . ARG A 1 102 ? -8.340 -5.860 -8.594 1.00 95.06 102 ARG A O 1
ATOM 801 N N . VAL A 1 103 ? -8.348 -6.305 -10.807 1.00 94.50 103 VAL A N 1
ATOM 802 C CA . VAL A 1 103 ? -7.026 -5.759 -11.110 1.00 94.50 103 VAL A CA 1
ATOM 803 C C . VAL A 1 103 ? -7.189 -4.751 -12.239 1.00 94.50 103 VAL A C 1
ATOM 805 O O . VAL A 1 103 ? -7.723 -5.082 -13.293 1.00 94.50 103 VAL A O 1
ATOM 808 N N . LEU A 1 104 ? -6.748 -3.518 -11.998 1.00 95.69 104 LEU A N 1
ATOM 809 C CA . LEU A 1 104 ? -6.614 -2.485 -13.023 1.00 95.69 104 LEU A CA 1
ATOM 810 C C . LEU A 1 104 ? -5.141 -2.402 -13.421 1.00 95.69 104 LEU A C 1
ATOM 812 O O . LEU A 1 104 ? -4.285 -2.307 -12.538 1.00 95.69 104 LEU A O 1
ATOM 816 N N . LEU A 1 105 ? -4.858 -2.461 -14.720 1.00 93.44 105 LEU A N 1
ATOM 817 C CA . LEU A 1 105 ? -3.525 -2.307 -15.306 1.00 93.44 105 LEU A CA 1
ATOM 818 C C . LEU A 1 105 ? -3.462 -0.946 -16.005 1.00 93.44 105 LEU A C 1
ATOM 820 O O . LEU A 1 105 ? -4.360 -0.633 -16.784 1.00 93.44 105 LEU A O 1
ATOM 824 N N . ASP A 1 106 ? -2.435 -0.160 -15.699 1.00 88.19 106 ASP A N 1
ATOM 825 C CA . ASP A 1 106 ? -2.158 1.132 -16.334 1.00 88.19 106 ASP A CA 1
ATOM 826 C C . ASP A 1 106 ? -0.687 1.160 -16.743 1.00 88.19 106 ASP A C 1
ATOM 828 O O . ASP A 1 106 ? 0.169 1.171 -15.857 1.00 88.19 106 ASP A O 1
ATOM 832 N N . GLU A 1 107 ? -0.458 1.067 -18.060 1.00 72.62 107 GLU A N 1
ATOM 833 C CA . GLU A 1 107 ? 0.824 0.810 -18.743 1.00 72.62 107 GLU A CA 1
ATOM 834 C C . GLU A 1 107 ? 1.718 -0.175 -17.996 1.00 72.62 107 GLU A C 1
ATOM 836 O O . GLU A 1 107 ? 2.482 0.259 -17.114 1.00 72.62 107 GLU A O 1
#

Organism: NCBI:txid1333877